Protein AF-A0A7S0WUS8-F1 (afdb_monomer)

Organism: NCBI:txid1411642

Solvent-accessible surface area (backbone atoms only — not comparable to full-atom values): 7567 Å² total; per-residue (Å²): 134,87,81,80,81,75,83,78,72,77,79,75,77,74,73,70,63,91,79,61,75,46,62,27,56,55,39,28,56,49,26,63,62,20,34,64,52,39,54,49,40,50,51,49,52,54,51,50,57,49,53,53,66,71,44,89,55,56,88,81,51,44,73,91,77,53,52,59,13,56,51,40,47,61,60,17,50,54,63,85,70,94,40,79,75,59,68,33,81,74,36,58,79,56,42,68,61,81,65,49,95,65,64,74,88,74,41,49,50,79,48,68,69,58,42,56,50,50,60,59,74,75,108

Mean predicted aligned error: 12.23 Å

Radius of gyration: 20.0 Å; Cα contacts (8 Å, |Δi|>4): 96; chains: 1; bounding box: 39×38×68 Å

Foldseek 3Di:
DDDDPDPDDPPPPPPPPPPPVDPLVVLQVVVQAAVVSQVVLQVVLVVVLVVLVPDPCCVVSPLLPDASQVVSSNSNHLDHDDDPSCPDPSNVVRHPHDHHPDDSVVHAHPDPVVNVVVVVVVD

pLDDT: mean 72.0, std 11.9, range [49.09, 90.56]

Nearest PDB structures (foldseek):
  7nac-assembly1_x  TM=8.651E-01  e=3.503E-06  Saccharomyces cerevisiae BY4741
  8i9z-assembly1_CW  TM=7.101E-01  e=1.714E-03  Thermochaetoides thermophila DSM 1495
  7ohv-assembly1_D  TM=9.050E-01  e=3.808E-01  Saccharomyces cerevisiae S288C
  8ev3-assembly1_D  TM=8.895E-01  e=4.046E-01  Schizosaccharomyces pombe
  8eti-assembly1_D  TM=8.776E-01  e=5.824E-01  Schizosaccharomyces pombe

Structure (mmCIF, N/CA/C/O backbone):
data_AF-A0A7S0WUS8-F1
#
_entry.id   AF-A0A7S0WUS8-F1
#
loop_
_atom_site.group_PDB
_atom_site.id
_atom_site.type_symbol
_atom_site.label_atom_id
_atom_site.label_alt_id
_atom_site.label_comp_id
_atom_site.label_asym_id
_atom_site.label_entity_id
_atom_site.label_seq_id
_atom_site.pdbx_PDB_ins_code
_atom_site.Cartn_x
_atom_site.Cartn_y
_atom_site.Cartn_z
_atom_site.occupancy
_atom_site.B_iso_or_equiv
_atom_site.auth_seq_id
_atom_site.auth_comp_id
_atom_site.auth_asym_id
_atom_site.auth_atom_id
_atom_site.pdbx_PDB_model_num
ATOM 1 N N . MET A 1 1 ? -6.606 9.800 -52.283 1.00 49.81 1 MET A N 1
ATOM 2 C CA . MET A 1 1 ? -7.012 9.723 -50.860 1.00 49.81 1 MET A CA 1
ATOM 3 C C . MET A 1 1 ? -6.550 10.990 -50.141 1.00 49.81 1 MET A C 1
ATOM 5 O O . MET A 1 1 ? -5.351 11.186 -49.996 1.00 49.81 1 MET A O 1
ATOM 9 N N . LYS A 1 2 ? -7.472 11.894 -49.776 1.00 50.03 2 LYS A N 1
ATOM 10 C CA . LYS A 1 2 ? -7.166 13.161 -49.078 1.00 50.03 2 LYS A CA 1
ATOM 11 C C . LYS A 1 2 ? -6.806 12.851 -47.619 1.00 50.03 2 LYS A C 1
ATOM 13 O O . LYS A 1 2 ? -7.679 12.432 -46.863 1.00 50.03 2 LYS A O 1
ATOM 18 N N . ARG A 1 3 ? -5.539 13.026 -47.224 1.00 54.31 3 ARG A N 1
ATOM 19 C CA . ARG A 1 3 ? -5.131 12.951 -45.812 1.00 54.31 3 ARG A CA 1
ATOM 20 C C . ARG A 1 3 ? -5.785 14.116 -45.068 1.00 54.31 3 ARG A C 1
ATOM 22 O O . ARG A 1 3 ? -5.506 15.270 -45.375 1.00 54.31 3 ARG A O 1
ATOM 29 N N . ARG A 1 4 ? -6.679 13.817 -44.123 1.00 56.28 4 ARG A N 1
ATOM 30 C CA . ARG A 1 4 ? -7.158 14.805 -43.150 1.00 56.28 4 ARG A CA 1
ATOM 31 C C . ARG A 1 4 ? -6.017 15.043 -42.166 1.00 56.28 4 ARG A C 1
ATOM 33 O O . ARG A 1 4 ? -5.684 14.154 -41.391 1.00 56.28 4 ARG A O 1
ATOM 40 N N . GLN A 1 5 ? -5.381 16.201 -42.263 1.00 56.91 5 GLN A N 1
ATOM 41 C CA . GLN A 1 5 ? -4.375 16.640 -41.308 1.00 56.91 5 GLN A CA 1
ATOM 42 C C . GLN A 1 5 ? -5.125 17.083 -40.049 1.00 56.91 5 GLN A C 1
ATOM 44 O O . GLN A 1 5 ? -5.767 18.129 -40.042 1.00 56.91 5 GLN A O 1
ATOM 49 N N . VAL A 1 6 ? -5.144 16.229 -39.025 1.00 67.25 6 VAL A N 1
ATOM 50 C CA . VAL A 1 6 ? -5.661 16.601 -37.705 1.00 67.25 6 VAL A CA 1
ATOM 51 C C . VAL A 1 6 ? -4.588 17.470 -37.063 1.00 67.25 6 VAL A C 1
ATOM 53 O O . VAL A 1 6 ? -3.446 17.031 -36.936 1.00 67.25 6 VAL A O 1
ATOM 56 N N . ALA A 1 7 ? -4.928 18.714 -36.732 1.00 58.84 7 ALA A N 1
ATOM 57 C CA . ALA A 1 7 ? -4.035 19.591 -35.991 1.00 58.84 7 ALA A CA 1
ATOM 58 C C . ALA A 1 7 ? -3.800 18.966 -34.610 1.00 58.84 7 ALA A C 1
ATOM 60 O O . ALA A 1 7 ? -4.707 18.931 -33.781 1.00 58.84 7 ALA A O 1
ATOM 61 N N . LEU A 1 8 ? -2.607 18.408 -34.398 1.00 64.38 8 LEU A N 1
ATOM 62 C CA . LEU A 1 8 ? -2.163 17.977 -33.080 1.00 64.38 8 LEU A CA 1
ATOM 63 C C . LEU A 1 8 ? -1.963 19.249 -32.262 1.00 64.38 8 LEU A C 1
ATOM 65 O O . LEU A 1 8 ? -1.010 19.992 -32.496 1.00 64.38 8 LEU A O 1
ATOM 69 N N . GLN A 1 9 ? -2.905 19.538 -31.367 1.00 63.81 9 GLN A N 1
ATOM 70 C CA . GLN A 1 9 ? -2.683 20.565 -30.360 1.00 63.81 9 GLN A CA 1
ATOM 71 C C . GLN A 1 9 ? -1.499 20.110 -29.495 1.00 63.81 9 GLN A C 1
ATOM 73 O O . GLN A 1 9 ? -1.441 18.925 -29.147 1.00 63.81 9 GLN A O 1
ATOM 78 N N . PRO A 1 10 ? -0.527 20.995 -29.208 1.00 58.31 10 PRO A N 1
ATOM 79 C CA . PRO A 1 10 ? 0.535 20.668 -28.271 1.00 58.31 10 PRO A CA 1
ATOM 80 C C . PRO A 1 10 ? -0.131 20.274 -26.956 1.00 58.31 10 PRO A C 1
ATOM 82 O O . PRO A 1 10 ? -1.032 20.974 -26.497 1.00 58.31 10 PRO A O 1
ATOM 85 N N . ALA A 1 11 ? 0.245 19.115 -26.414 1.00 58.41 11 ALA A N 1
ATOM 86 C CA . ALA A 1 11 ? -0.215 18.703 -25.101 1.00 58.41 11 ALA A CA 1
ATOM 87 C C . ALA A 1 11 ? 0.197 19.810 -24.134 1.00 58.41 11 ALA A C 1
ATOM 89 O O . ALA A 1 11 ? 1.389 20.038 -23.933 1.00 58.41 11 ALA A O 1
ATOM 90 N N . GLU A 1 12 ? -0.781 20.554 -23.630 1.00 61.53 12 GLU A N 1
ATOM 91 C CA . GLU A 1 12 ? -0.566 21.447 -22.508 1.00 61.53 12 GLU A CA 1
ATOM 92 C C . GLU A 1 12 ? -0.107 20.530 -21.378 1.00 61.53 12 GLU A C 1
ATOM 94 O O . GLU A 1 12 ? -0.877 19.709 -20.876 1.00 61.53 12 GLU A O 1
ATOM 99 N N . GLU A 1 13 ? 1.195 20.563 -21.089 1.00 61.91 13 GLU A N 1
ATOM 100 C CA . GLU A 1 13 ? 1.753 19.954 -19.894 1.00 61.91 13 GLU A CA 1
ATOM 101 C C . GLU A 1 13 ? 1.108 20.703 -18.735 1.00 61.91 13 GLU A C 1
ATOM 103 O O . GLU A 1 13 ? 1.549 21.774 -18.327 1.00 61.91 13 GLU A O 1
ATOM 108 N N . GLU A 1 14 ? -0.034 20.186 -18.292 1.00 62.31 14 GLU A N 1
ATOM 109 C CA . GLU A 1 14 ? -0.688 20.619 -17.078 1.00 62.31 14 GLU A CA 1
ATOM 110 C C . GLU A 1 14 ? 0.335 20.339 -15.976 1.00 62.31 14 GLU A C 1
ATOM 112 O O . GLU A 1 14 ? 0.530 19.190 -15.568 1.00 62.31 14 GLU A O 1
ATOM 117 N N . GLU A 1 15 ? 1.094 21.367 -15.588 1.00 58.34 15 GLU A N 1
ATOM 118 C CA . GLU A 1 15 ? 2.039 21.261 -14.490 1.00 58.34 15 GLU A CA 1
ATOM 119 C C . GLU A 1 15 ? 1.223 20.931 -13.247 1.00 58.34 15 GLU A C 1
ATOM 121 O O . GLU A 1 15 ? 0.602 21.793 -12.620 1.00 58.34 15 GLU A O 1
ATOM 126 N N . LEU A 1 16 ? 1.180 19.634 -12.932 1.00 58.50 16 LEU A N 1
ATOM 127 C CA . LEU A 1 16 ? 0.590 19.129 -11.710 1.00 58.50 16 LEU A CA 1
ATOM 128 C C . LEU A 1 16 ? 1.220 19.938 -10.580 1.00 58.50 16 LEU A C 1
ATOM 130 O O . LEU A 1 16 ? 2.450 19.941 -10.469 1.00 58.50 16 LEU A O 1
ATOM 134 N N . PRO A 1 17 ? 0.417 20.659 -9.780 1.00 53.44 17 PRO A N 1
ATOM 135 C CA . PRO A 1 17 ? 0.945 21.624 -8.840 1.00 53.44 17 PRO A CA 1
ATOM 136 C C . PRO A 1 17 ? 1.990 20.936 -7.966 1.00 53.44 17 PRO A C 1
ATOM 138 O O . PRO A 1 17 ? 1.695 19.977 -7.254 1.00 53.44 17 PRO A O 1
ATOM 141 N N . LEU A 1 18 ? 3.225 21.441 -8.040 1.00 52.72 18 LEU A N 1
ATOM 142 C CA . LEU A 1 18 ? 4.399 20.938 -7.317 1.00 52.72 18 LEU A CA 1
ATOM 143 C C . LEU A 1 18 ? 4.176 20.903 -5.789 1.00 52.72 18 LEU A C 1
ATOM 145 O O . LEU A 1 18 ? 4.902 20.234 -5.061 1.00 52.72 18 LEU A O 1
ATOM 149 N N . ALA A 1 19 ? 3.139 21.604 -5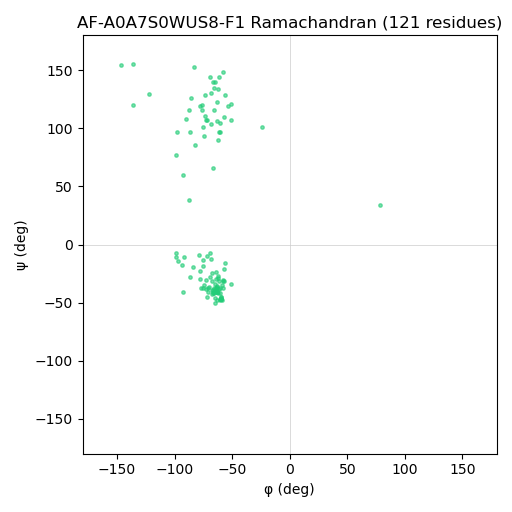.318 1.00 50.62 19 ALA A N 1
ATOM 150 C CA . ALA A 1 19 ? 2.586 21.574 -3.970 1.00 50.62 19 ALA A CA 1
ATOM 151 C C . ALA A 1 19 ? 1.512 20.481 -3.789 1.00 50.62 19 ALA A C 1
ATOM 153 O O . ALA A 1 19 ? 0.517 20.680 -3.091 1.00 50.62 19 ALA A O 1
ATOM 154 N N . ALA A 1 20 ? 1.698 19.310 -4.400 1.00 52.97 20 ALA A N 1
ATOM 155 C CA . ALA A 1 20 ? 1.032 18.079 -3.995 1.00 52.97 20 ALA A CA 1
ATOM 156 C C . ALA A 1 20 ? 1.553 17.672 -2.608 1.00 52.97 20 ALA A C 1
ATOM 158 O O . ALA A 1 20 ? 2.251 16.669 -2.473 1.00 52.97 20 ALA A O 1
ATOM 159 N N . GLU A 1 21 ? 1.263 18.475 -1.579 1.00 53.34 21 GLU A N 1
ATOM 160 C CA . GLU A 1 21 ? 1.478 18.102 -0.188 1.00 53.34 21 GLU A CA 1
ATOM 161 C C . GLU A 1 21 ? 0.830 16.733 0.025 1.00 53.34 21 GLU A C 1
ATOM 163 O O . GLU A 1 21 ? -0.387 16.555 -0.041 1.00 53.34 21 GLU A O 1
ATOM 168 N N . ASP A 1 22 ? 1.730 15.763 0.146 1.00 70.94 22 ASP A N 1
ATOM 169 C CA . ASP A 1 22 ? 1.596 14.345 -0.143 1.00 70.94 22 ASP A CA 1
ATOM 170 C C . ASP A 1 22 ? 0.166 13.787 -0.087 1.00 70.94 22 ASP A C 1
ATOM 172 O O . ASP A 1 22 ? -0.349 13.415 0.972 1.00 70.94 22 ASP A O 1
ATOM 176 N N . VAL A 1 23 ? -0.453 13.606 -1.256 1.00 79.44 23 VAL A N 1
ATOM 177 C CA . VAL A 1 23 ? -1.687 12.810 -1.404 1.00 79.44 23 VAL A CA 1
ATOM 178 C C . VAL A 1 23 ? -1.519 11.431 -0.752 1.00 79.44 23 VAL A C 1
ATOM 180 O O . VAL A 1 23 ? -2.449 10.909 -0.143 1.00 79.44 23 VAL A O 1
ATOM 183 N N . SER A 1 24 ? -0.305 10.877 -0.796 1.00 78.62 24 SER A N 1
ATOM 184 C CA . SER A 1 24 ? 0.091 9.664 -0.078 1.00 78.62 24 SER A CA 1
ATOM 185 C C . SER A 1 24 ? -0.008 9.809 1.449 1.00 78.62 24 SER A C 1
ATOM 187 O O . SER A 1 24 ? -0.522 8.907 2.111 1.00 78.62 24 SER A O 1
ATOM 189 N N . LYS A 1 25 ? 0.396 10.948 2.034 1.00 82.25 25 LYS A N 1
ATOM 190 C CA . LYS A 1 25 ? 0.203 11.244 3.467 1.00 82.25 25 LYS A CA 1
ATOM 191 C C . LYS A 1 25 ? -1.278 11.406 3.804 1.00 82.25 25 LYS A C 1
ATOM 193 O O . LYS A 1 25 ? -1.713 10.882 4.822 1.00 82.25 25 LYS A O 1
ATOM 198 N N . GLN A 1 26 ? -2.069 12.060 2.954 1.00 83.88 26 GLN A N 1
ATOM 199 C CA . GLN A 1 26 ? -3.520 12.171 3.162 1.00 83.88 26 GLN A CA 1
ATOM 200 C C . GLN A 1 26 ? -4.236 10.816 3.054 1.00 83.88 26 GLN A C 1
ATOM 202 O O . GLN A 1 26 ? -5.183 10.539 3.790 1.00 83.88 26 GLN A O 1
ATOM 207 N N . ALA A 1 27 ? -3.799 9.955 2.134 1.00 83.06 27 ALA A N 1
ATOM 208 C CA . ALA A 1 27 ? -4.295 8.587 2.029 1.00 83.06 27 ALA A CA 1
ATOM 209 C C . ALA A 1 27 ? -3.954 7.792 3.297 1.00 83.06 27 ALA A C 1
ATOM 211 O O . ALA A 1 27 ? -4.811 7.089 3.832 1.00 83.06 27 ALA A O 1
ATOM 212 N N . ARG A 1 28 ? -2.740 7.980 3.826 1.00 82.62 28 ARG A N 1
ATOM 213 C CA . ARG A 1 28 ? -2.280 7.352 5.065 1.00 82.62 28 ARG A CA 1
ATOM 214 C C . ARG A 1 28 ? -3.091 7.791 6.285 1.00 82.62 28 ARG A C 1
ATOM 216 O O . ARG A 1 28 ? -3.569 6.933 7.016 1.00 82.62 28 ARG A O 1
ATOM 223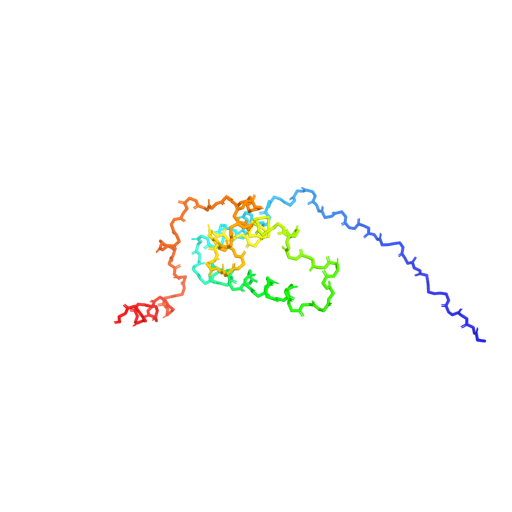 N N . THR A 1 29 ? -3.336 9.090 6.470 1.00 84.75 29 THR A N 1
ATOM 224 C CA . THR A 1 29 ? -4.155 9.582 7.597 1.00 84.75 29 THR A CA 1
ATOM 225 C C . THR A 1 29 ? -5.594 9.073 7.528 1.00 84.75 29 THR A C 1
ATOM 227 O O . THR A 1 29 ? -6.188 8.742 8.552 1.00 84.75 29 THR A O 1
ATOM 230 N N . LYS A 1 30 ? -6.161 8.938 6.324 1.00 84.38 30 LYS A N 1
ATOM 231 C CA . LYS A 1 30 ? -7.480 8.312 6.134 1.00 84.38 30 LYS A CA 1
ATOM 232 C C . LYS A 1 30 ? -7.464 6.814 6.453 1.00 84.38 30 LYS A C 1
ATOM 234 O O . LYS A 1 30 ? -8.417 6.322 7.052 1.00 84.38 30 LYS A O 1
ATOM 239 N N . ALA A 1 31 ? -6.402 6.098 6.085 1.00 83.25 31 ALA A N 1
ATOM 240 C CA . ALA A 1 31 ? -6.240 4.679 6.402 1.00 83.25 31 ALA A CA 1
ATOM 241 C C . ALA A 1 31 ? -6.051 4.422 7.911 1.00 83.25 31 ALA A C 1
ATOM 243 O O . ALA A 1 31 ? -6.510 3.400 8.412 1.00 83.25 31 ALA A O 1
ATOM 244 N N . GLU A 1 32 ? -5.433 5.355 8.640 1.00 81.75 32 GLU A N 1
ATOM 245 C CA . GLU A 1 32 ? -5.304 5.304 10.106 1.00 81.75 32 GLU A CA 1
ATOM 246 C C . GLU A 1 32 ? -6.645 5.518 10.829 1.00 81.75 32 GLU A C 1
ATOM 248 O O . GLU A 1 32 ? -6.844 5.022 11.936 1.00 81.75 32 GLU A O 1
ATOM 253 N N . GLN A 1 33 ? -7.582 6.243 10.212 1.00 83.00 33 GLN A N 1
ATOM 254 C CA . GLN A 1 33 ? -8.894 6.543 10.795 1.00 83.00 33 GLN A CA 1
ATOM 255 C C . GLN A 1 33 ? -9.950 5.467 10.524 1.00 83.00 33 GLN A C 1
ATOM 257 O O . GLN A 1 33 ? -10.891 5.335 11.308 1.00 83.00 33 GLN A O 1
ATOM 262 N N . ASP A 1 34 ? -9.837 4.734 9.412 1.00 82.62 34 ASP A N 1
ATOM 263 C CA . ASP A 1 34 ? -10.839 3.751 8.999 1.00 82.62 34 ASP A CA 1
ATOM 264 C C . ASP A 1 34 ? -10.210 2.444 8.508 1.00 82.62 34 ASP A C 1
ATOM 266 O O . ASP A 1 34 ? -9.507 2.383 7.492 1.00 82.62 34 ASP A O 1
ATOM 270 N N . ARG A 1 35 ? -10.554 1.357 9.202 1.00 82.44 35 ARG A N 1
ATOM 271 C CA . ARG A 1 35 ? -10.107 0.001 8.879 1.00 82.44 35 ARG A CA 1
ATOM 272 C C . ARG A 1 35 ? -10.575 -0.461 7.490 1.00 82.44 35 ARG A C 1
ATOM 274 O O . ARG A 1 35 ? -9.840 -1.201 6.840 1.00 82.44 35 ARG A O 1
ATOM 281 N N . ASP A 1 36 ? -11.734 -0.010 6.992 1.00 83.50 36 ASP A N 1
ATOM 282 C CA . ASP A 1 36 ? -12.202 -0.372 5.636 1.00 83.50 36 ASP A CA 1
ATOM 283 C C . ASP A 1 36 ? -11.269 0.203 4.561 1.00 83.50 36 ASP A C 1
ATOM 285 O O . ASP A 1 36 ? -10.919 -0.475 3.596 1.00 83.50 36 ASP A O 1
ATOM 289 N N . ILE A 1 37 ? -10.798 1.437 4.752 1.00 85.00 37 ILE A N 1
ATOM 290 C CA . ILE A 1 37 ? -9.840 2.078 3.842 1.00 85.00 37 ILE A CA 1
ATOM 291 C C . ILE A 1 37 ? -8.502 1.338 3.887 1.00 85.00 37 ILE A C 1
ATOM 293 O O . ILE A 1 37 ? -7.919 1.062 2.839 1.00 85.00 37 ILE A O 1
ATOM 297 N N . MET A 1 38 ? -8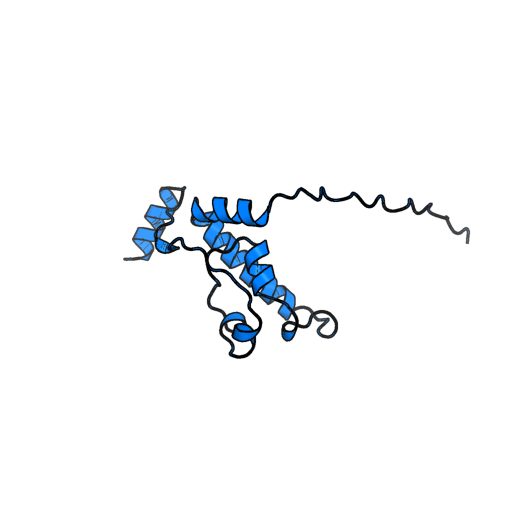.052 0.950 5.080 1.00 84.06 38 MET A N 1
ATOM 298 C CA . MET A 1 38 ? -6.825 0.177 5.252 1.00 84.06 38 MET A CA 1
ATOM 299 C C . MET A 1 38 ? -6.884 -1.182 4.526 1.00 84.06 38 MET A C 1
ATOM 301 O O . MET A 1 38 ? -5.960 -1.529 3.786 1.00 84.06 38 MET A O 1
ATOM 305 N N . GLU A 1 39 ? -7.969 -1.947 4.683 1.00 8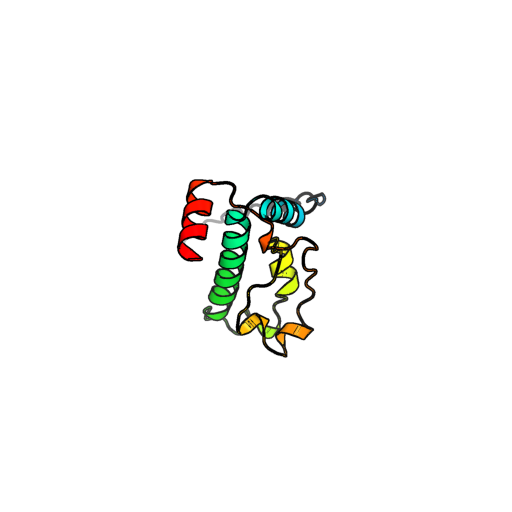5.12 39 GLU A N 1
ATOM 306 C CA . GLU A 1 39 ? -8.137 -3.244 4.008 1.00 85.12 39 GLU A CA 1
ATOM 307 C C . GLU A 1 39 ? -8.263 -3.095 2.488 1.00 85.12 39 GLU A C 1
ATOM 309 O O . GLU A 1 39 ? -7.671 -3.867 1.726 1.00 85.12 39 GLU A O 1
ATOM 314 N N . ARG A 1 40 ? -8.981 -2.066 2.025 1.00 87.81 40 ARG A N 1
ATOM 315 C CA . ARG A 1 40 ? -9.063 -1.732 0.597 1.00 87.81 40 ARG A CA 1
ATOM 316 C C . ARG A 1 40 ? -7.705 -1.343 0.029 1.00 87.81 40 ARG A C 1
ATOM 318 O O . ARG A 1 40 ? -7.391 -1.773 -1.077 1.00 87.81 40 ARG A O 1
ATOM 325 N N . GLY A 1 41 ? -6.890 -0.603 0.779 1.00 88.75 41 GLY A N 1
ATOM 326 C CA . GLY A 1 41 ? -5.518 -0.268 0.402 1.00 88.75 41 GLY A CA 1
ATOM 327 C C . GLY A 1 41 ? -4.659 -1.520 0.220 1.00 88.75 41 GLY A C 1
ATOM 328 O O . GLY A 1 41 ? -4.012 -1.686 -0.815 1.00 88.75 41 GLY A O 1
ATOM 329 N N . ALA A 1 42 ? -4.720 -2.457 1.172 1.00 87.12 42 ALA A N 1
ATOM 330 C CA . ALA A 1 42 ? -4.015 -3.735 1.065 1.00 87.12 42 ALA A CA 1
ATOM 331 C C . ALA A 1 42 ? -4.469 -4.536 -0.167 1.00 87.12 42 ALA A C 1
ATOM 333 O O . ALA A 1 42 ? -3.638 -5.030 -0.932 1.00 87.12 42 ALA A O 1
ATOM 334 N N . ARG A 1 43 ? -5.784 -4.615 -0.411 1.00 88.88 43 ARG A N 1
ATOM 335 C CA . ARG A 1 43 ? -6.350 -5.292 -1.587 1.00 88.88 43 ARG A CA 1
ATOM 336 C C . ARG A 1 43 ? -5.936 -4.625 -2.900 1.00 88.88 43 ARG A C 1
ATOM 338 O O . ARG A 1 43 ? -5.620 -5.334 -3.854 1.00 88.88 43 ARG A O 1
ATOM 345 N N . ALA A 1 44 ? -5.917 -3.294 -2.948 1.00 90.56 44 ALA A N 1
ATOM 346 C CA . ALA A 1 44 ? -5.477 -2.532 -4.112 1.00 90.56 44 ALA A CA 1
ATOM 347 C C . ALA A 1 44 ? -4.018 -2.858 -4.454 1.00 90.56 44 ALA A C 1
ATOM 349 O O . ALA A 1 44 ? -3.724 -3.218 -5.594 1.00 90.56 44 ALA A O 1
ATOM 350 N N . PHE A 1 45 ? -3.132 -2.860 -3.454 1.00 88.75 45 PHE A N 1
ATOM 351 C CA . PHE A 1 45 ? -1.729 -3.234 -3.634 1.00 88.75 45 PHE A CA 1
ATOM 352 C C . PHE A 1 45 ? -1.569 -4.657 -4.184 1.00 88.75 45 PHE A C 1
ATOM 354 O O . PHE A 1 45 ? -0.866 -4.860 -5.173 1.00 88.75 45 PHE A O 1
ATOM 361 N N . VAL A 1 46 ? -2.275 -5.639 -3.611 1.00 87.44 46 VAL A N 1
ATOM 362 C CA . VAL A 1 46 ? -2.242 -7.030 -4.098 1.00 87.44 46 VAL A CA 1
ATOM 363 C C . VAL A 1 46 ? -2.721 -7.122 -5.550 1.00 87.44 46 VAL A C 1
ATOM 365 O O . VAL A 1 46 ? -2.086 -7.783 -6.371 1.00 87.44 46 VAL A O 1
ATOM 368 N N . SER A 1 47 ? -3.826 -6.447 -5.886 1.00 90.25 47 SER A N 1
ATOM 369 C CA . SER A 1 47 ? -4.372 -6.460 -7.247 1.00 90.25 47 SER A CA 1
ATOM 370 C C . SER A 1 47 ? -3.426 -5.831 -8.267 1.00 90.25 47 SER A C 1
ATOM 372 O O . SER A 1 47 ? -3.290 -6.364 -9.365 1.00 90.25 47 SER A O 1
ATOM 374 N N . PHE A 1 48 ? -2.720 -4.763 -7.887 1.00 89.69 48 PHE A N 1
ATOM 375 C CA . PHE A 1 48 ? -1.739 -4.113 -8.746 1.00 89.69 48 PHE A CA 1
ATOM 376 C C . PHE A 1 48 ? -0.557 -5.039 -9.034 1.00 89.69 48 PHE A C 1
ATOM 378 O O . PHE A 1 48 ? -0.225 -5.268 -10.193 1.00 89.69 48 PHE A O 1
ATOM 385 N N . VAL A 1 49 ? 0.039 -5.629 -7.992 1.00 86.19 49 VAL A N 1
ATOM 386 C CA . VAL A 1 49 ? 1.182 -6.546 -8.141 1.00 86.19 49 VAL A CA 1
ATOM 387 C C . VAL A 1 49 ? 0.797 -7.763 -8.984 1.00 86.19 49 VAL A C 1
ATOM 389 O O . VAL A 1 49 ? 1.551 -8.173 -9.867 1.00 86.19 49 VAL A O 1
ATOM 392 N N . ARG A 1 50 ? -0.401 -8.315 -8.766 1.00 86.12 50 ARG A N 1
ATOM 393 C CA . ARG A 1 50 ? -0.914 -9.435 -9.558 1.00 86.12 50 ARG A CA 1
ATOM 394 C C . ARG A 1 50 ? -1.149 -9.052 -11.020 1.00 86.12 50 ARG A C 1
ATOM 396 O O . ARG A 1 50 ? -0.718 -9.788 -11.901 1.00 86.12 50 ARG A O 1
ATOM 403 N N . GLY A 1 51 ? -1.775 -7.905 -11.279 1.00 86.94 51 GLY A N 1
ATOM 404 C CA . GLY A 1 51 ? -1.986 -7.407 -12.640 1.00 86.94 51 GLY A CA 1
ATOM 405 C C . GLY A 1 51 ? -0.668 -7.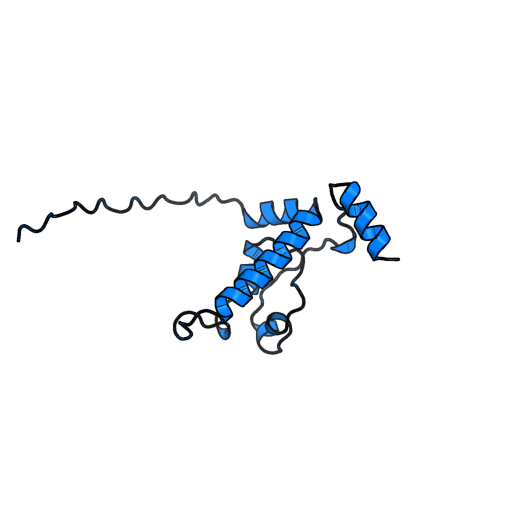151 -13.371 1.00 86.94 51 GLY A C 1
ATOM 406 O O . GLY A 1 51 ? -0.528 -7.497 -14.540 1.00 86.94 51 GLY A O 1
ATOM 407 N N . TYR A 1 52 ? 0.337 -6.639 -12.660 1.00 84.75 52 TYR A N 1
ATOM 408 C CA . TYR A 1 52 ? 1.678 -6.435 -13.202 1.00 84.75 52 TYR A CA 1
ATOM 409 C C . TYR A 1 52 ? 2.366 -7.765 -13.562 1.00 84.75 52 TYR A C 1
ATOM 411 O O . TYR A 1 52 ? 3.085 -7.839 -14.553 1.00 84.75 52 TYR A O 1
ATOM 419 N N . LYS A 1 53 ? 2.111 -8.835 -12.796 1.00 81.75 53 LYS A N 1
ATOM 420 C CA . LYS A 1 53 ? 2.629 -10.192 -13.049 1.00 81.75 53 LYS A CA 1
ATOM 421 C C . LYS A 1 53 ? 1.961 -10.897 -14.230 1.00 81.75 53 LYS A C 1
ATOM 423 O O . LYS A 1 53 ? 2.616 -11.651 -14.938 1.00 81.75 53 LYS A O 1
ATOM 428 N N . GLU A 1 54 ? 0.654 -10.714 -14.393 1.00 84.75 54 GLU A N 1
ATOM 429 C CA . GLU A 1 54 ? -0.138 -11.372 -15.442 1.00 84.75 54 GLU A CA 1
ATOM 430 C C . GLU A 1 54 ? 0.022 -10.689 -16.816 1.00 84.75 54 GLU A C 1
ATOM 432 O O . GLU A 1 54 ? -0.419 -11.223 -17.835 1.00 84.75 54 GLU A O 1
ATOM 437 N N . HIS A 1 55 ? 0.676 -9.525 -16.872 1.00 81.44 55 HIS A N 1
ATOM 438 C CA . HIS A 1 55 ? 0.875 -8.788 -18.112 1.00 81.44 55 HIS A CA 1
ATOM 439 C C . HIS A 1 55 ? 1.827 -9.528 -19.068 1.00 81.44 55 HIS A C 1
ATOM 441 O O . HIS A 1 55 ? 2.939 -9.895 -18.708 1.00 81.44 55 HIS A O 1
ATOM 447 N N . GLN A 1 56 ? 1.431 -9.688 -20.335 1.00 71.06 56 GLN A N 1
ATOM 448 C CA . GLN A 1 56 ? 2.224 -10.429 -21.335 1.00 71.06 56 GLN A CA 1
ATOM 449 C C . GLN A 1 56 ? 3.549 -9.741 -21.738 1.00 71.06 56 GLN A C 1
ATOM 451 O O . GLN A 1 56 ? 4.411 -10.362 -22.360 1.00 71.06 56 GLN A O 1
ATOM 456 N N . CYS A 1 57 ? 3.748 -8.470 -21.372 1.00 76.75 57 CYS A N 1
ATOM 457 C CA . CYS A 1 57 ? 4.908 -7.661 -21.758 1.00 76.75 57 CYS A CA 1
ATOM 458 C C . CYS A 1 57 ? 6.042 -7.725 -20.720 1.00 76.75 57 CYS A C 1
ATOM 460 O O . CYS A 1 57 ? 6.481 -6.695 -20.205 1.00 76.75 57 CYS A O 1
ATOM 462 N N . ASN A 1 58 ? 6.555 -8.929 -20.457 1.00 73.44 58 ASN A N 1
ATOM 463 C CA . ASN A 1 58 ? 7.604 -9.190 -19.455 1.00 73.44 58 ASN A CA 1
ATOM 464 C C . ASN A 1 58 ? 8.910 -8.397 -19.667 1.00 73.44 58 ASN A C 1
ATOM 466 O O . ASN A 1 58 ? 9.696 -8.246 -18.735 1.00 73.44 58 ASN A O 1
ATOM 470 N N . PHE A 1 59 ? 9.170 -7.908 -20.886 1.00 77.31 59 PHE A N 1
ATOM 471 C CA . PHE A 1 59 ? 10.374 -7.129 -21.192 1.00 77.31 59 PHE A CA 1
ATOM 472 C C . PHE A 1 59 ? 10.316 -5.695 -20.646 1.00 77.31 59 PHE A C 1
ATOM 474 O O . PHE A 1 59 ? 11.336 -5.161 -20.223 1.00 77.31 59 PHE A O 1
ATOM 481 N N . ILE A 1 60 ? 9.126 -5.087 -20.644 1.00 82.62 60 ILE A N 1
ATOM 482 C CA . ILE A 1 60 ? 8.900 -3.716 -20.160 1.00 82.62 60 ILE A CA 1
ATOM 483 C C . ILE A 1 60 ? 8.495 -3.752 -18.683 1.00 82.62 60 ILE A C 1
ATOM 485 O O . ILE A 1 60 ? 8.971 -2.952 -17.883 1.00 82.62 60 ILE A O 1
ATOM 489 N N . PHE A 1 61 ? 7.641 -4.709 -18.308 1.00 79.06 61 PHE A N 1
ATOM 490 C CA . PHE A 1 61 ? 7.122 -4.846 -16.953 1.00 79.06 61 PHE A CA 1
ATOM 491 C C . PHE A 1 61 ? 7.895 -5.906 -16.165 1.00 79.06 61 PHE A C 1
ATOM 4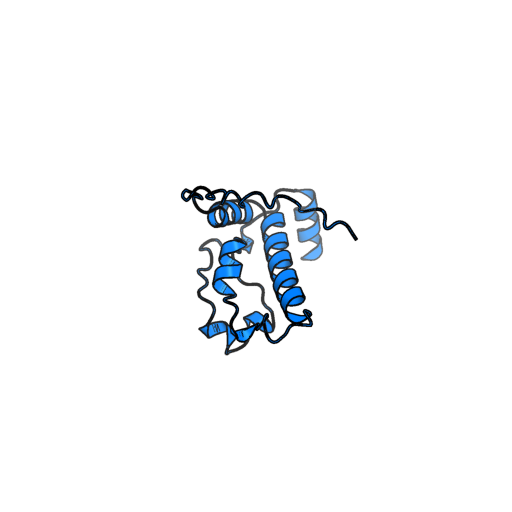93 O O . PHE A 1 61 ? 7.442 -7.034 -15.970 1.00 79.06 61 PHE A O 1
ATOM 500 N N . ARG A 1 62 ? 9.093 -5.538 -15.699 1.00 79.94 62 ARG A N 1
ATOM 501 C CA . ARG A 1 62 ? 9.939 -6.402 -14.864 1.00 79.94 62 ARG A CA 1
ATOM 502 C C . ARG A 1 62 ? 9.630 -6.196 -13.384 1.00 79.94 62 ARG A C 1
ATOM 504 O O . ARG A 1 62 ? 10.044 -5.208 -12.789 1.00 79.94 62 ARG A O 1
ATOM 511 N N . LEU A 1 63 ? 8.976 -7.177 -12.756 1.00 77.69 63 LEU A N 1
ATOM 512 C CA . LEU A 1 63 ? 8.678 -7.141 -11.312 1.00 77.69 63 LEU A CA 1
ATOM 513 C C . LEU A 1 63 ? 9.925 -6.986 -10.433 1.00 77.69 63 LEU A C 1
ATOM 515 O O . LEU A 1 63 ? 9.841 -6.398 -9.363 1.00 77.69 63 LEU A O 1
ATOM 519 N N . ALA A 1 64 ? 11.070 -7.513 -10.874 1.00 77.12 64 ALA A N 1
ATOM 520 C CA . ALA A 1 64 ? 12.326 -7.431 -10.131 1.00 77.12 64 ALA A CA 1
ATOM 521 C C . ALA A 1 64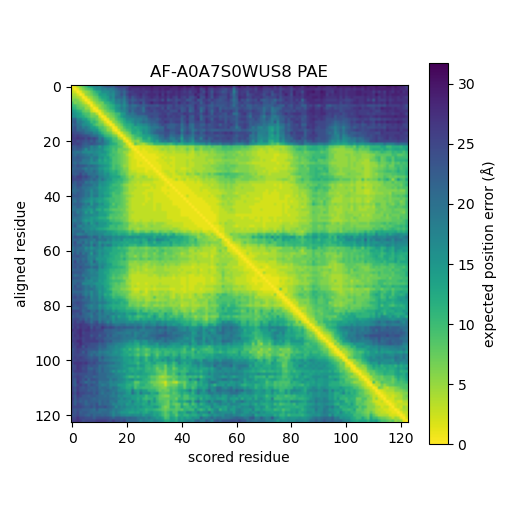 ? 12.886 -6.001 -10.030 1.00 77.12 64 ALA A C 1
ATOM 523 O O . ALA A 1 64 ? 13.642 -5.713 -9.109 1.00 77.12 64 ALA A O 1
ATOM 524 N N . GLU A 1 65 ? 12.523 -5.121 -10.965 1.00 78.00 65 GLU A N 1
ATOM 525 C CA . GLU A 1 65 ? 12.976 -3.724 -10.999 1.00 78.00 65 GLU A CA 1
ATOM 526 C C . GLU A 1 65 ? 11.941 -2.757 -10.415 1.00 78.00 65 GLU A C 1
ATOM 528 O O . GLU A 1 65 ? 12.215 -1.570 -10.248 1.00 78.00 65 GLU A O 1
ATOM 533 N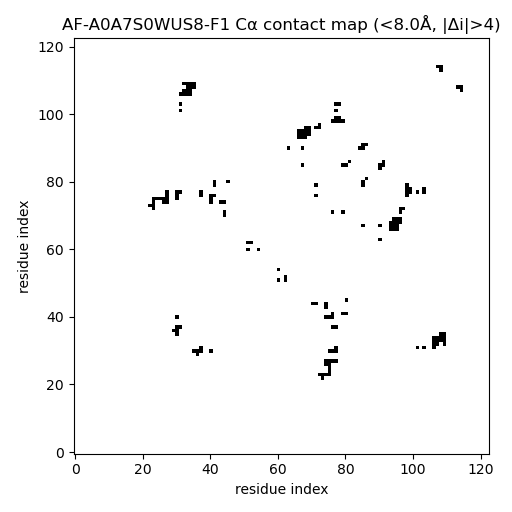 N . LEU A 1 66 ? 10.745 -3.255 -10.094 1.00 79.81 66 LEU A N 1
ATOM 534 C CA . LEU A 1 66 ? 9.683 -2.454 -9.512 1.00 79.81 66 LEU A CA 1
ATOM 535 C C . LEU A 1 66 ? 9.940 -2.235 -8.015 1.00 79.81 66 LEU A C 1
ATOM 537 O O . LEU A 1 66 ? 9.946 -3.178 -7.223 1.00 79.81 66 LEU A O 1
ATOM 541 N N . ASP A 1 67 ? 10.076 -0.972 -7.610 1.00 81.81 67 ASP A N 1
ATOM 542 C CA . ASP A 1 67 ? 10.177 -0.597 -6.198 1.00 81.81 67 ASP A CA 1
ATOM 543 C C . ASP A 1 67 ? 8.805 -0.709 -5.512 1.00 81.81 67 ASP A C 1
ATOM 545 O O . ASP A 1 67 ? 7.977 0.211 -5.506 1.00 81.81 67 ASP A O 1
ATOM 549 N N . LEU A 1 68 ? 8.569 -1.874 -4.911 1.00 81.75 68 LEU A N 1
ATOM 550 C CA . LEU A 1 68 ? 7.361 -2.162 -4.143 1.00 81.75 68 LEU A CA 1
ATOM 551 C C . LEU A 1 68 ? 7.225 -1.275 -2.892 1.00 81.75 68 LEU A C 1
ATOM 553 O O . LEU A 1 68 ? 6.107 -1.075 -2.418 1.00 81.75 68 LEU A O 1
ATOM 557 N N . GLY A 1 69 ? 8.325 -0.729 -2.360 1.00 80.62 69 GLY A N 1
ATOM 558 C CA . GLY A 1 69 ? 8.308 0.153 -1.192 1.00 80.62 69 GLY A CA 1
ATOM 559 C C . GLY A 1 69 ? 7.734 1.530 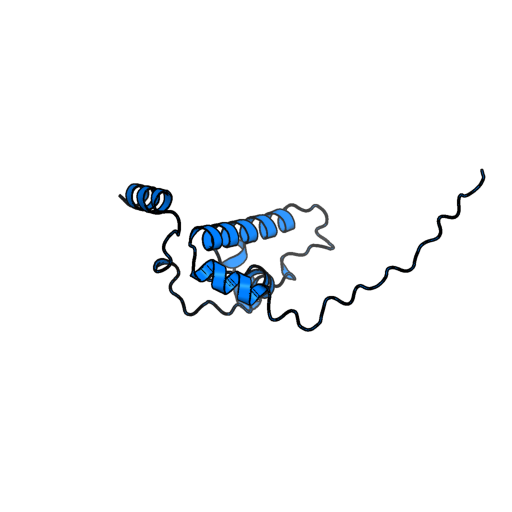-1.517 1.00 80.62 69 GLY A C 1
ATOM 560 O O . GLY A 1 69 ? 6.833 2.016 -0.822 1.00 80.62 69 GLY A O 1
ATOM 561 N N . LYS A 1 70 ? 8.164 2.124 -2.635 1.00 81.62 70 LYS A N 1
ATOM 562 C CA . LYS A 1 70 ? 7.569 3.370 -3.148 1.00 81.62 70 LYS A CA 1
ATOM 563 C C . LYS A 1 70 ? 6.111 3.186 -3.544 1.00 81.62 70 LYS A C 1
ATOM 565 O O . LYS A 1 70 ? 5.287 4.035 -3.213 1.00 81.62 70 LYS A O 1
ATOM 570 N N . LEU A 1 71 ? 5.770 2.061 -4.175 1.00 85.31 71 LEU A N 1
ATOM 571 C CA . LEU A 1 71 ? 4.381 1.735 -4.505 1.00 85.31 71 LEU A CA 1
ATOM 572 C C . LEU A 1 71 ? 3.504 1.655 -3.246 1.00 85.31 71 LEU A C 1
ATOM 574 O O . LEU A 1 71 ? 2.429 2.250 -3.197 1.00 85.31 71 LEU A O 1
ATOM 578 N N . ALA A 1 72 ? 3.975 0.959 -2.209 1.00 84.69 72 ALA A N 1
ATOM 579 C CA . ALA A 1 72 ? 3.267 0.858 -0.935 1.00 84.69 72 ALA A CA 1
ATOM 580 C C . ALA A 1 72 ? 3.072 2.230 -0.268 1.00 84.69 72 ALA A C 1
ATOM 582 O O . ALA A 1 72 ? 2.010 2.504 0.294 1.00 84.69 72 ALA A O 1
ATOM 583 N N . THR A 1 73 ? 4.073 3.106 -0.385 1.00 83.75 73 THR A N 1
ATOM 584 C CA . THR A 1 73 ? 4.017 4.485 0.113 1.00 83.75 73 THR A CA 1
ATOM 585 C C . THR A 1 73 ? 3.002 5.323 -0.668 1.00 83.75 73 THR A C 1
ATOM 587 O O . THR A 1 73 ? 2.210 6.034 -0.058 1.00 83.75 73 THR A O 1
ATOM 590 N N . GLY A 1 74 ? 2.959 5.195 -1.998 1.00 81.94 74 GLY A N 1
ATOM 591 C CA . GLY A 1 74 ? 1.994 5.894 -2.855 1.00 81.94 74 GLY A CA 1
ATOM 592 C C . GLY A 1 74 ? 0.539 5.500 -2.586 1.00 81.94 74 GLY A C 1
ATOM 593 O O . GLY A 1 74 ? -0.340 6.356 -2.602 1.00 81.94 74 GLY A O 1
ATOM 594 N N . ILE A 1 75 ? 0.286 4.226 -2.271 1.00 85.00 75 ILE A N 1
ATOM 595 C CA . ILE A 1 75 ? -1.051 3.739 -1.885 1.00 85.00 75 ILE A CA 1
ATOM 596 C C . ILE A 1 75 ? -1.422 4.158 -0.447 1.00 85.00 75 ILE A C 1
ATOM 598 O O . ILE A 1 75 ? -2.600 4.168 -0.097 1.00 85.00 75 ILE A O 1
ATOM 602 N N . GLY A 1 76 ? -0.447 4.537 0.386 1.00 83.44 76 GLY A N 1
ATOM 603 C CA . GLY A 1 76 ? -0.682 4.922 1.781 1.00 83.44 76 GLY A CA 1
ATOM 604 C C . GLY A 1 76 ? -0.879 3.724 2.714 1.00 83.44 76 GLY A C 1
ATOM 605 O O . GLY A 1 76 ? -1.672 3.791 3.652 1.00 83.44 76 GLY A O 1
ATOM 606 N N . LEU A 1 77 ? -0.188 2.608 2.456 1.00 82.25 77 LEU A N 1
ATOM 607 C CA . LEU A 1 77 ? -0.254 1.427 3.318 1.00 82.25 77 LEU A CA 1
ATOM 608 C C . LEU A 1 77 ? 0.371 1.699 4.695 1.00 82.25 77 LEU A C 1
ATOM 610 O O . LEU A 1 77 ? 1.438 2.298 4.801 1.00 82.25 77 LEU A O 1
ATOM 614 N N . MET A 1 78 ? -0.264 1.186 5.751 1.00 77.25 78 MET A N 1
ATOM 615 C CA . MET A 1 78 ? 0.302 1.175 7.109 1.00 77.25 78 MET A CA 1
ATOM 616 C C . MET A 1 78 ? 1.364 0.079 7.278 1.00 77.25 78 MET A C 1
ATOM 618 O O . MET A 1 78 ? 2.404 0.276 7.907 1.00 77.25 78 MET A O 1
ATOM 622 N N . GLY A 1 79 ? 1.125 -1.070 6.646 1.00 77.31 79 GLY A N 1
ATOM 623 C CA . GLY A 1 79 ? 2.024 -2.215 6.635 1.00 77.31 79 GLY A CA 1
ATOM 624 C C . GLY A 1 79 ? 1.951 -2.961 5.309 1.00 77.31 79 GLY A C 1
ATOM 625 O O . GLY A 1 79 ? 0.938 -2.921 4.607 1.00 77.31 79 GLY A O 1
ATOM 626 N N . LEU A 1 80 ? 3.035 -3.653 4.968 1.00 76.25 80 LEU A N 1
ATOM 627 C CA . LEU A 1 80 ? 3.086 -4.478 3.767 1.00 76.25 80 LEU A CA 1
ATOM 628 C C . LEU A 1 80 ? 2.256 -5.756 3.964 1.00 76.25 80 LEU A C 1
ATOM 630 O O . LEU A 1 80 ? 2.475 -6.479 4.942 1.00 76.25 80 LEU A O 1
ATOM 634 N N . PRO A 1 81 ? 1.338 -6.084 3.037 1.00 76.81 81 PRO A N 1
ATOM 635 C CA . PRO A 1 81 ? 0.645 -7.360 3.073 1.00 76.81 81 PRO A CA 1
ATOM 636 C C . PRO A 1 81 ? 1.640 -8.507 2.851 1.00 76.81 81 PRO A C 1
ATOM 638 O O . PRO A 1 81 ? 2.558 -8.422 2.026 1.00 76.81 81 PRO A O 1
ATOM 641 N N . LYS A 1 82 ? 1.453 -9.600 3.597 1.00 69.56 82 LYS A N 1
ATOM 642 C CA . LYS A 1 82 ? 2.271 -10.813 3.479 1.00 69.56 82 LYS A CA 1
ATOM 643 C C . LYS A 1 82 ? 1.919 -11.532 2.174 1.00 69.56 82 LYS A C 1
ATOM 645 O O . LYS A 1 82 ? 0.850 -12.122 2.067 1.00 69.56 82 LYS A O 1
ATOM 650 N N . MET A 1 83 ? 2.815 -11.476 1.192 1.00 73.50 83 MET A N 1
ATOM 651 C CA . MET A 1 83 ? 2.672 -12.113 -0.121 1.00 73.50 83 MET A CA 1
ATOM 652 C C . MET A 1 83 ? 3.983 -12.800 -0.523 1.00 73.50 83 MET A C 1
ATOM 654 O O . MET A 1 83 ? 5.045 -12.390 -0.038 1.00 73.50 83 MET A O 1
ATOM 658 N N . PRO A 1 84 ? 3.962 -13.823 -1.399 1.00 63.50 84 PRO A N 1
ATOM 659 C CA . PRO A 1 84 ? 5.196 -14.451 -1.870 1.00 63.50 84 PRO A CA 1
ATOM 660 C C . PRO A 1 84 ? 6.133 -13.433 -2.543 1.00 63.50 84 PRO A C 1
ATOM 662 O O . PRO A 1 84 ? 7.349 -13.528 -2.387 1.00 63.50 84 PRO A O 1
ATOM 665 N N . GLU A 1 85 ? 5.573 -12.403 -3.182 1.00 68.06 85 GLU A N 1
ATOM 666 C CA . GLU A 1 85 ? 6.306 -11.306 -3.818 1.00 68.06 85 GLU A CA 1
ATOM 667 C C . GLU A 1 85 ? 6.942 -10.322 -2.817 1.00 68.06 85 GLU A C 1
ATOM 669 O O . GLU A 1 85 ? 7.997 -9.772 -3.108 1.00 68.06 85 GLU A O 1
ATOM 674 N N . THR A 1 86 ? 6.362 -10.114 -1.628 1.00 63.84 86 THR A N 1
ATOM 675 C CA . THR A 1 86 ? 6.906 -9.210 -0.586 1.00 63.84 86 THR A CA 1
ATOM 676 C C . THR A 1 86 ? 7.784 -9.933 0.439 1.00 63.84 86 THR A C 1
ATOM 678 O O . THR A 1 86 ? 8.570 -9.312 1.152 1.00 63.84 86 THR A O 1
ATOM 681 N N . THR A 1 87 ? 7.669 -11.260 0.520 1.00 55.59 87 THR A N 1
ATOM 682 C CA . THR A 1 87 ? 8.342 -12.087 1.537 1.00 55.59 87 THR A CA 1
ATOM 683 C C . THR A 1 87 ? 9.653 -12.702 1.027 1.00 55.59 87 THR A C 1
ATOM 685 O O . THR A 1 87 ? 10.472 -13.162 1.829 1.00 55.59 87 THR A O 1
ATOM 688 N N . GLY A 1 88 ? 9.887 -12.681 -0.290 1.00 57.06 88 GLY A N 1
ATOM 689 C CA . GLY A 1 88 ? 11.109 -13.180 -0.921 1.00 57.06 88 GLY A CA 1
ATOM 690 C C . GLY A 1 88 ? 12.377 -12.443 -0.467 1.00 57.06 88 GLY A C 1
ATOM 691 O O . GLY A 1 88 ? 12.373 -11.232 -0.250 1.00 57.06 88 GLY A O 1
ATOM 692 N N . LYS A 1 89 ? 13.492 -13.179 -0.345 1.00 51.12 89 LYS A N 1
ATOM 693 C CA . LYS A 1 89 ? 14.803 -12.643 0.082 1.00 51.12 89 LYS A CA 1
ATOM 694 C C . LYS A 1 89 ? 15.312 -11.505 -0.822 1.00 51.12 89 LYS A C 1
ATOM 696 O O . LYS A 1 89 ? 15.981 -10.612 -0.321 1.00 51.12 89 LYS A O 1
ATOM 701 N N . SER A 1 90 ? 14.960 -11.520 -2.110 1.00 49.22 90 SER A N 1
ATOM 702 C CA . SER A 1 90 ? 15.284 -10.475 -3.094 1.00 49.22 90 SER A CA 1
ATOM 703 C C . SER A 1 90 ? 14.392 -9.233 -2.993 1.00 49.22 90 SER A C 1
ATOM 705 O O . SER A 1 90 ? 14.845 -8.133 -3.279 1.00 49.22 90 SER A O 1
ATOM 707 N N . ALA A 1 91 ? 13.141 -9.383 -2.552 1.00 52.91 91 ALA A N 1
ATOM 708 C CA . ALA A 1 91 ? 12.219 -8.263 -2.389 1.00 52.91 91 ALA A CA 1
ATOM 709 C C . ALA A 1 91 ? 12.556 -7.442 -1.137 1.00 52.91 91 ALA A C 1
ATOM 711 O O . ALA A 1 91 ? 12.519 -6.218 -1.163 1.00 52.91 91 ALA A O 1
ATOM 712 N N . LYS A 1 92 ? 12.977 -8.098 -0.049 1.00 52.09 92 LYS A N 1
ATOM 713 C CA . LYS A 1 92 ? 13.319 -7.419 1.212 1.00 52.09 92 LYS A CA 1
ATOM 714 C C . LYS A 1 92 ? 14.485 -6.431 1.107 1.00 52.09 92 LYS A C 1
ATOM 716 O O . LYS A 1 92 ? 14.516 -5.496 1.897 1.00 52.09 92 LYS A O 1
ATOM 721 N N . SER A 1 93 ? 15.422 -6.611 0.171 1.00 49.09 93 SER A N 1
ATOM 722 C CA . SER A 1 93 ? 16.533 -5.663 -0.013 1.00 49.09 93 SER A CA 1
ATOM 723 C C . SER A 1 93 ? 16.173 -4.465 -0.894 1.00 49.09 93 SER A C 1
ATOM 725 O O . SER A 1 93 ? 16.875 -3.462 -0.848 1.00 49.09 93 SER A O 1
ATOM 727 N N . ALA A 1 94 ? 15.109 -4.563 -1.698 1.00 51.84 94 ALA A N 1
ATOM 728 C CA . ALA A 1 94 ? 14.664 -3.508 -2.612 1.00 51.84 94 ALA A CA 1
ATOM 729 C C . ALA A 1 94 ? 13.500 -2.671 -2.052 1.00 51.84 94 ALA A C 1
ATOM 731 O O . ALA A 1 94 ? 13.149 -1.638 -2.614 1.00 51.84 94 ALA A O 1
ATOM 732 N N . ILE A 1 95 ? 12.891 -3.099 -0.944 1.00 60.72 95 ILE A N 1
ATOM 733 C CA . ILE A 1 95 ? 11.758 -2.406 -0.333 1.00 60.72 95 ILE A CA 1
ATOM 734 C C . ILE A 1 95 ? 12.281 -1.320 0.612 1.00 60.72 95 ILE A C 1
ATOM 736 O O . ILE A 1 95 ? 12.564 -1.567 1.783 1.00 60.72 95 ILE A O 1
ATOM 740 N N . THR A 1 96 ? 12.350 -0.087 0.112 1.00 64.94 96 THR A N 1
ATOM 741 C CA . THR A 1 96 ? 12.435 1.097 0.978 1.00 64.94 96 THR A CA 1
ATOM 742 C C . THR A 1 96 ? 11.019 1.449 1.424 1.00 64.94 96 THR A C 1
ATOM 744 O O . THR A 1 96 ? 10.328 2.227 0.772 1.00 64.94 96 THR A O 1
ATOM 747 N N . PHE A 1 97 ? 10.536 0.819 2.495 1.00 68.69 97 PHE A N 1
ATOM 748 C CA . PHE A 1 97 ? 9.220 1.114 3.064 1.00 68.69 97 PHE A CA 1
ATOM 749 C C . PHE A 1 97 ? 9.356 1.538 4.521 1.00 68.69 97 PHE A C 1
ATOM 751 O O . PHE A 1 97 ? 9.985 0.843 5.317 1.00 68.69 97 PHE A O 1
ATOM 758 N N . THR A 1 98 ? 8.745 2.669 4.869 1.00 68.56 98 THR A N 1
ATOM 759 C CA . THR A 1 98 ? 8.665 3.166 6.243 1.00 68.56 98 THR A CA 1
ATOM 760 C C . THR A 1 98 ? 7.305 2.781 6.840 1.00 68.56 98 THR A C 1
ATOM 762 O O . THR A 1 98 ? 6.305 3.471 6.595 1.00 68.56 98 THR A O 1
ATOM 765 N N . PRO A 1 99 ? 7.220 1.669 7.602 1.00 66.69 99 PRO A N 1
ATOM 766 C CA . PRO A 1 99 ? 5.968 1.263 8.240 1.00 66.69 99 PRO A CA 1
ATOM 767 C C . PRO A 1 99 ? 5.445 2.363 9.166 1.00 66.69 99 PRO A C 1
ATOM 769 O O . PRO A 1 99 ? 6.221 3.149 9.713 1.00 66.69 99 PRO A O 1
ATOM 772 N N . SER A 1 100 ? 4.120 2.469 9.304 1.00 63.91 100 SER A N 1
ATOM 773 C CA . SER A 1 100 ? 3.532 3.448 10.229 1.00 63.91 100 SER A CA 1
ATOM 774 C C . SER A 1 100 ? 3.808 3.036 11.663 1.00 63.91 100 SER A C 1
ATOM 776 O O . SER A 1 100 ? 3.760 1.855 11.988 1.00 63.91 100 SER A O 1
ATOM 778 N N . ALA A 1 101 ? 4.031 4.024 12.527 1.00 60.56 101 ALA A N 1
ATOM 779 C CA . ALA A 1 101 ? 4.161 3.813 13.967 1.00 60.56 101 ALA A CA 1
ATOM 780 C C . ALA A 1 101 ? 2.836 3.396 14.642 1.00 60.56 101 ALA A C 1
ATOM 782 O O . ALA A 1 101 ? 2.824 3.083 15.827 1.00 60.56 101 ALA A O 1
ATOM 783 N N . VAL A 1 102 ? 1.721 3.423 13.904 1.00 62.94 102 VAL A N 1
ATOM 784 C CA . VAL A 1 102 ? 0.390 3.053 14.391 1.00 62.94 102 VAL A CA 1
ATOM 785 C C . VAL A 1 102 ? 0.185 1.548 14.253 1.00 62.94 102 VAL A C 1
ATOM 787 O O . VAL A 1 102 ? 0.320 1.000 13.155 1.00 62.94 102 VAL A O 1
ATOM 790 N N . ASP A 1 103 ? -0.188 0.900 15.360 1.00 63.81 103 ASP A N 1
ATOM 791 C CA . ASP A 1 103 ? -0.557 -0.511 15.367 1.00 63.81 103 ASP A CA 1
ATOM 792 C C . ASP A 1 103 ? -1.810 -0.734 14.510 1.00 63.81 103 ASP A C 1
ATOM 794 O O . ASP A 1 103 ? -2.864 -0.151 14.799 1.00 63.81 103 ASP A O 1
ATOM 798 N N . PRO A 1 104 ? -1.750 -1.602 13.484 1.00 62.97 104 PRO A N 1
ATOM 799 C CA . PRO A 1 104 ? -2.875 -1.812 12.584 1.00 62.97 104 PRO A CA 1
ATOM 800 C C . PRO A 1 104 ? -4.120 -2.268 13.354 1.00 62.97 104 PRO A C 1
ATOM 802 O O . PRO A 1 104 ? -5.225 -1.823 13.048 1.00 62.97 104 PRO A O 1
ATOM 805 N N . ASP A 1 105 ? -3.965 -3.097 14.388 1.00 62.53 105 ASP A N 1
ATOM 806 C CA . ASP A 1 105 ? -5.074 -3.682 15.157 1.00 62.53 105 ASP A CA 1
ATOM 807 C C . ASP A 1 105 ? -5.815 -2.697 16.075 1.00 62.53 105 ASP A C 1
ATOM 809 O O . ASP A 1 105 ? -6.898 -3.020 16.566 1.00 62.53 105 ASP A O 1
ATOM 813 N N . SER A 1 106 ? -5.281 -1.486 16.258 1.00 65.31 106 SER A N 1
ATOM 814 C CA . SER A 1 106 ? -5.946 -0.401 16.990 1.00 65.31 106 SER A CA 1
ATOM 815 C C . SER A 1 106 ? -7.035 0.293 16.155 1.00 65.31 106 SER A C 1
ATOM 817 O O . SER A 1 106 ? -7.972 0.886 16.701 1.00 65.31 106 SER A O 1
ATOM 819 N N . VAL A 1 107 ? -6.956 0.199 14.821 1.00 67.38 107 VAL A N 1
ATOM 820 C CA . VAL A 1 107 ? -7.882 0.892 13.917 1.00 67.38 107 VAL A CA 1
ATOM 821 C C . VAL A 1 107 ? -9.230 0.173 13.884 1.00 67.38 107 VAL A C 1
ATOM 823 O O . VAL A 1 107 ? -9.343 -0.968 13.434 1.00 67.38 107 VAL A O 1
ATOM 826 N N . LYS A 1 108 ? -10.274 0.859 14.357 1.00 70.88 108 LYS A N 1
ATOM 827 C CA . LYS A 1 108 ? -11.660 0.368 14.351 1.00 70.88 108 LYS A CA 1
ATOM 828 C C . LYS A 1 108 ? -12.315 0.621 12.997 1.00 70.88 108 LYS A C 1
ATOM 830 O O . LYS A 1 108 ? -11.982 1.586 12.307 1.00 70.88 108 LYS A O 1
ATOM 835 N N . PHE A 1 109 ? -13.290 -0.205 12.627 1.00 72.25 109 PHE A N 1
ATOM 836 C CA . PHE A 1 109 ? -14.171 0.145 11.517 1.00 72.25 109 PHE A CA 1
ATOM 837 C C . PHE A 1 109 ? -15.011 1.366 11.890 1.00 72.25 109 PHE A C 1
ATOM 839 O O . PHE A 1 109 ? -15.607 1.424 12.969 1.00 72.25 109 PHE A O 1
ATOM 846 N N . ARG A 1 110 ? -15.116 2.332 10.972 1.00 72.06 110 ARG A N 1
ATOM 847 C CA . ARG A 1 110 ? -16.047 3.456 11.146 1.00 72.06 110 ARG A CA 1
ATOM 848 C C . ARG A 1 110 ? -17.505 2.982 11.155 1.00 72.06 110 ARG A C 1
ATOM 850 O O . ARG A 1 110 ? -18.355 3.574 11.821 1.00 72.06 110 ARG A O 1
ATOM 857 N N . ASP A 1 111 ? -17.786 1.892 10.442 1.00 76.06 111 ASP A N 1
ATOM 858 C CA . ASP A 1 111 ? -19.094 1.247 10.399 1.00 76.06 111 ASP A CA 1
ATOM 859 C C . ASP A 1 111 ? -19.268 0.214 11.530 1.00 76.06 111 ASP A C 1
ATOM 861 O O . ASP A 1 111 ? -18.613 -0.833 11.575 1.00 76.06 111 ASP A O 1
ATOM 865 N N . LYS A 1 112 ? -20.222 0.492 12.427 1.00 73.62 112 LYS A N 1
ATOM 866 C CA . LYS A 1 112 ? -20.565 -0.354 13.582 1.00 73.62 112 LYS A CA 1
ATOM 867 C C . LYS A 1 112 ? -21.078 -1.741 13.173 1.00 73.62 112 LYS A C 1
ATOM 869 O O . LYS A 1 112 ? -20.908 -2.695 13.933 1.00 73.62 112 LYS A O 1
ATOM 874 N N . ALA A 1 113 ? -21.706 -1.873 12.000 1.00 73.62 113 ALA A N 1
ATOM 875 C CA . ALA A 1 113 ? -22.227 -3.155 11.523 1.00 73.62 113 ALA A CA 1
ATOM 876 C C . ALA A 1 113 ? -21.092 -4.111 11.128 1.00 73.62 113 ALA A C 1
ATOM 878 O O . ALA A 1 113 ? -21.123 -5.296 11.475 1.00 73.62 113 ALA A O 1
ATOM 879 N N . ARG A 1 114 ? -20.054 -3.580 10.472 1.00 67.06 114 ARG A N 1
ATOM 880 C CA . ARG A 1 114 ? -18.868 -4.347 10.072 1.00 67.06 114 ARG A CA 1
ATOM 881 C C . ARG A 1 114 ? -17.999 -4.740 11.257 1.00 67.06 114 ARG A C 1
ATOM 883 O O . ARG A 1 114 ? -17.528 -5.872 11.292 1.00 67.06 114 ARG A O 1
ATOM 890 N N . GLU A 1 115 ? -17.863 -3.877 12.265 1.00 66.44 115 GLU A N 1
ATOM 891 C CA . GLU A 1 115 ? -17.144 -4.249 13.492 1.00 66.44 115 GLU A CA 1
ATOM 892 C C . GLU A 1 115 ? -17.849 -5.408 14.217 1.00 66.44 115 GLU A C 1
ATOM 894 O O . GLU A 1 115 ? -17.205 -6.362 14.652 1.00 66.44 115 GLU A O 1
ATOM 899 N N . LYS A 1 116 ? -19.188 -5.395 14.271 1.00 69.81 116 LYS A N 1
ATOM 900 C CA . LYS A 1 116 ? -19.967 -6.502 14.846 1.00 69.81 116 LYS A CA 1
ATOM 901 C C . LYS A 1 116 ? -19.805 -7.799 14.048 1.00 69.81 116 LYS A C 1
ATOM 903 O O . LYS A 1 116 ? -19.755 -8.876 14.637 1.00 69.81 116 LYS A O 1
ATOM 908 N N . GLN A 1 117 ? -19.719 -7.714 12.720 1.00 72.69 117 GLN A N 1
ATOM 909 C CA . GLN A 1 117 ? -19.438 -8.870 11.864 1.00 72.69 117 GLN A CA 1
ATOM 910 C C . GLN A 1 117 ? -18.018 -9.406 12.083 1.00 72.69 117 GLN A C 1
ATOM 912 O O . GLN A 1 117 ? -17.836 -10.614 12.197 1.00 72.69 117 GLN A O 1
ATOM 917 N N . ARG A 1 118 ? -17.022 -8.527 12.219 1.00 66.50 118 ARG A N 1
ATOM 918 C CA . ARG A 1 118 ? -15.645 -8.913 12.543 1.00 66.50 118 ARG A CA 1
ATOM 919 C C . ARG A 1 118 ? -15.565 -9.649 13.880 1.00 66.50 118 ARG A C 1
ATOM 921 O O . ARG A 1 118 ? -14.948 -10.703 13.941 1.00 66.50 118 ARG A O 1
ATOM 928 N N . GLN A 1 119 ? -16.207 -9.127 14.926 1.00 66.50 119 GLN A N 1
ATOM 929 C CA . GLN A 1 119 ? -16.231 -9.770 16.246 1.00 66.50 119 GLN A CA 1
ATOM 930 C C . GLN A 1 119 ? -16.835 -11.177 16.201 1.00 66.50 119 GLN A C 1
ATOM 932 O O . GLN A 1 119 ? -16.369 -12.055 16.914 1.00 66.50 119 GLN A O 1
ATOM 937 N N . ARG A 1 120 ? -17.835 -11.404 15.339 1.00 75.62 120 ARG A N 1
ATOM 938 C CA . ARG A 1 120 ? -18.408 -12.739 15.112 1.00 75.62 120 ARG A CA 1
ATOM 939 C C . ARG A 1 120 ? -17.460 -13.674 14.367 1.00 75.62 120 ARG A C 1
ATOM 941 O O . ARG A 1 120 ? -17.450 -14.851 14.670 1.00 75.62 120 ARG A O 1
ATOM 948 N N . ASN A 1 121 ? -16.681 -13.161 13.416 1.00 72.44 121 ASN A N 1
ATOM 949 C CA . ASN A 1 121 ? -15.712 -13.961 12.659 1.00 72.44 121 ASN A CA 1
ATOM 950 C C . ASN A 1 121 ? -14.441 -14.302 13.460 1.00 72.44 121 ASN A C 1
ATOM 952 O O . ASN A 1 121 ? -13.639 -15.106 12.997 1.00 72.44 121 ASN A O 1
ATOM 956 N N . LEU A 1 122 ? -14.218 -13.637 14.598 1.00 64.56 122 LEU A N 1
ATOM 957 C CA . LEU A 1 122 ? -13.083 -13.886 15.491 1.00 64.56 122 LEU A CA 1
ATOM 958 C C . LEU A 1 122 ? -13.410 -14.910 16.597 1.00 64.56 122 LEU A C 1
ATOM 960 O O . LEU A 1 122 ? -12.497 -15.331 17.304 1.00 64.56 122 LEU A O 1
ATOM 964 N N . GLN A 1 123 ? -14.691 -15.263 16.762 1.00 50.91 123 GLN A N 1
ATOM 965 C CA . GLN A 1 123 ? -15.167 -16.355 17.621 1.00 50.91 123 GLN A CA 1
ATOM 966 C C . GLN A 1 123 ? -15.144 -17.677 16.857 1.00 50.91 123 GLN A C 1
ATOM 968 O O . GLN A 1 123 ? -14.838 -18.698 17.509 1.00 50.91 123 GLN A O 1
#

Sequence (123 aa):
MKRRQVALQPAEEEELPLAAEDVSKQARTKAEQDRDIMERGARAFVSFVRGYKEHQCNFIFRLAELDLGKLATGIGLMGLPKMPETTGKSAKSAITFTPSAVDPDSVKFRDKAREKQRQRNLQ

InterPro domains:
  IPR025313 ATP-dependent rRNA helicase SPB4-like, C-terminal extension [PF13959] (34-83)
  IPR025313 ATP-dependent rRNA helicase SPB4-like, C-terminal extension [SM01178] (22-85)

Secondary structure (DSSP, 8-state):
-----------------TT---HHHHHHHHHHH-HHHHHHHHHHHHHHHHHHHH-S-TTT--GGGS-HHHHHHHHT-SS----HHHHSTTTTTT------SS-GGG---SSHHHHHHHHHHT-